Protein AF-A0A7W1SG07-F1 (afdb_monomer)

Radius of gyration: 14.99 Å; Cα contacts (8 Å, |Δi|>4): 69; chains: 1; bounding box: 26×33×42 Å

Foldseek 3Di:
DADDDDDPDQADWWWFAWPVRDIDIDGPNVDDDDDPPDPGDDPDPDGDTRHIDDDDDDDPDPPDD

Structure (mmCIF, N/CA/C/O backbone):
data_AF-A0A7W1SG07-F1
#
_entry.id   AF-A0A7W1SG07-F1
#
loop_
_atom_site.group_PDB
_atom_site.id
_atom_site.type_symbol
_atom_site.label_atom_id
_atom_site.label_alt_id
_atom_site.label_comp_id
_atom_site.label_asym_id
_atom_site.label_entity_id
_atom_site.label_seq_id
_atom_site.pdbx_PDB_ins_code
_atom_site.Cartn_x
_atom_site.Cartn_y
_atom_site.Cartn_z
_atom_site.occupancy
_atom_site.B_iso_or_equiv
_atom_site.auth_seq_id
_atom_site.auth_comp_id
_atom_site.auth_asym_id
_atom_site.auth_atom_id
_atom_site.pdbx_PDB_model_num
ATOM 1 N N . MET A 1 1 ? 6.032 -3.248 8.740 1.00 66.00 1 MET A N 1
ATOM 2 C CA . MET A 1 1 ? 5.940 -2.917 7.299 1.00 66.00 1 MET A CA 1
ATOM 3 C C . MET A 1 1 ? 5.061 -3.974 6.638 1.00 66.00 1 MET A C 1
ATOM 5 O O . MET A 1 1 ? 5.257 -5.135 6.962 1.00 66.00 1 MET A O 1
ATOM 9 N N . LEU A 1 2 ? 4.078 -3.592 5.809 1.00 78.88 2 LEU A N 1
ATOM 10 C CA . LEU A 1 2 ? 3.050 -4.497 5.245 1.00 78.88 2 LEU A CA 1
ATOM 11 C C . LEU A 1 2 ? 3.415 -5.136 3.888 1.00 78.88 2 LEU A C 1
ATOM 13 O O . LEU A 1 2 ? 2.791 -6.114 3.487 1.00 78.88 2 LEU A O 1
ATOM 17 N N . GLY A 1 3 ? 4.402 -4.577 3.188 1.00 84.56 3 GLY A N 1
ATOM 18 C CA . GLY A 1 3 ? 4.729 -4.894 1.794 1.00 84.56 3 GLY A CA 1
ATOM 19 C C . GLY A 1 3 ? 4.735 -3.629 0.936 1.00 84.56 3 GLY A C 1
ATOM 20 O O . GLY A 1 3 ? 4.395 -2.549 1.426 1.00 84.56 3 GLY A O 1
ATOM 21 N N . PHE A 1 4 ? 5.154 -3.750 -0.322 1.00 85.88 4 PHE A N 1
ATOM 22 C CA . PHE A 1 4 ? 5.115 -2.664 -1.302 1.00 85.88 4 PHE A CA 1
ATOM 23 C C . PHE A 1 4 ? 5.052 -3.232 -2.721 1.00 85.88 4 PHE A C 1
ATOM 25 O O . PHE A 1 4 ? 5.551 -4.325 -2.970 1.00 85.88 4 PHE A O 1
ATOM 32 N N . VAL A 1 5 ? 4.487 -2.464 -3.648 1.00 85.38 5 VAL A N 1
ATOM 33 C CA . VAL A 1 5 ? 4.603 -2.701 -5.092 1.00 85.38 5 VAL A CA 1
ATOM 34 C C . VAL A 1 5 ? 5.374 -1.527 -5.683 1.00 85.38 5 VAL A C 1
ATOM 36 O O . VAL A 1 5 ? 5.170 -0.378 -5.282 1.00 85.38 5 VAL A O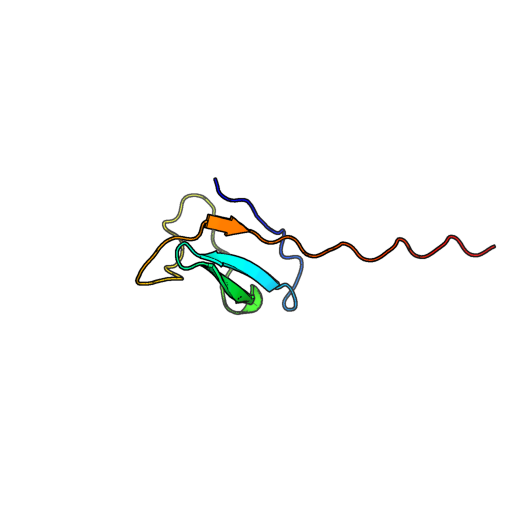 1
ATOM 39 N N . ALA A 1 6 ? 6.313 -1.815 -6.580 1.00 85.38 6 ALA A N 1
ATOM 40 C CA . ALA A 1 6 ? 7.037 -0.783 -7.303 1.00 85.38 6 ALA A CA 1
ATOM 41 C C . ALA A 1 6 ? 6.186 -0.319 -8.489 1.00 85.38 6 ALA A C 1
ATOM 43 O O . ALA A 1 6 ? 6.108 -1.004 -9.504 1.00 85.38 6 ALA A O 1
ATOM 44 N N . SER A 1 7 ? 5.564 0.851 -8.358 1.00 82.38 7 SER A N 1
ATOM 45 C CA . SER A 1 7 ? 4.803 1.456 -9.451 1.00 82.38 7 SER A CA 1
ATOM 46 C C . SER A 1 7 ? 5.761 1.975 -10.520 1.00 82.38 7 SER A C 1
ATOM 48 O O . SER A 1 7 ? 6.526 2.906 -10.267 1.00 82.38 7 SER A O 1
ATOM 50 N N . THR A 1 8 ? 5.715 1.390 -11.715 1.00 81.25 8 THR A N 1
ATOM 51 C CA . THR A 1 8 ? 6.537 1.801 -12.869 1.00 81.25 8 T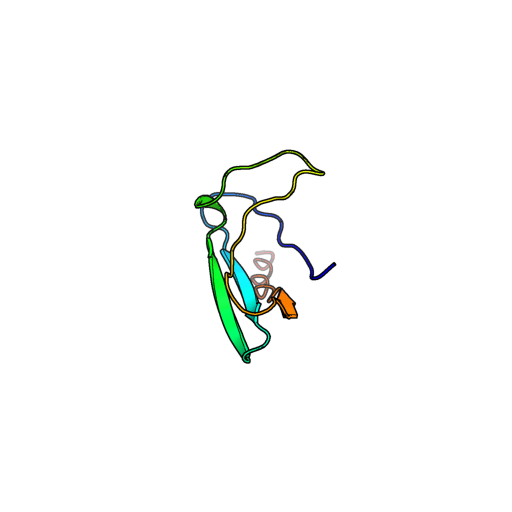HR A CA 1
ATOM 52 C C . THR A 1 8 ? 5.788 2.697 -13.859 1.00 81.25 8 THR A C 1
ATOM 54 O O . THR A 1 8 ? 6.407 3.237 -14.772 1.00 81.25 8 THR A O 1
ATOM 57 N N . GLY A 1 9 ? 4.479 2.901 -13.676 1.00 74.44 9 GLY A N 1
ATOM 58 C CA . GLY A 1 9 ? 3.677 3.795 -14.512 1.00 74.44 9 GLY A CA 1
ATOM 59 C C . GLY A 1 9 ? 2.227 3.933 -14.047 1.00 74.44 9 GLY A C 1
ATOM 60 O O . GLY A 1 9 ? 1.828 3.369 -13.029 1.00 74.44 9 GLY A O 1
ATOM 61 N N . ASP A 1 10 ? 1.428 4.664 -14.824 1.00 73.12 10 ASP A N 1
ATOM 62 C CA . ASP A 1 10 ? 0.061 5.085 -14.475 1.00 73.12 10 ASP A CA 1
ATOM 63 C C . ASP A 1 10 ? -0.990 3.962 -14.456 1.00 73.12 10 ASP A C 1
ATOM 65 O O . ASP A 1 10 ? -2.136 4.171 -14.055 1.00 73.12 10 ASP A O 1
ATOM 69 N N . ARG A 1 11 ? -0.624 2.764 -14.918 1.00 78.19 11 ARG A N 1
ATOM 70 C CA . ARG A 1 11 ? -1.526 1.603 -14.992 1.00 78.19 11 ARG A CA 1
ATOM 71 C C . ARG A 1 11 ? -1.344 0.635 -13.826 1.00 78.19 11 ARG A C 1
ATOM 73 O O . ARG A 1 11 ? -2.031 -0.382 -13.790 1.00 78.19 11 ARG A O 1
ATOM 80 N N . ASP A 1 12 ? -0.427 0.928 -12.909 1.00 83.00 12 ASP A N 1
ATOM 81 C CA . ASP A 1 12 ? -0.154 0.048 -11.781 1.00 83.00 12 ASP A CA 1
ATOM 82 C C . ASP A 1 12 ? -1.268 0.130 -10.727 1.00 83.00 12 ASP A C 1
ATOM 84 O O . ASP A 1 12 ? -1.824 1.195 -10.420 1.00 83.00 12 ASP A O 1
ATOM 88 N N . LEU A 1 13 ? -1.624 -1.036 -10.197 1.00 87.69 13 LEU A N 1
ATOM 89 C CA . LEU A 1 13 ? -2.688 -1.199 -9.219 1.00 87.69 13 LEU A CA 1
ATOM 90 C C . LEU A 1 13 ? -2.109 -1.848 -7.969 1.00 87.69 13 LEU A C 1
ATOM 92 O O . LEU A 1 13 ? -1.542 -2.937 -8.018 1.00 87.69 13 LEU A O 1
ATOM 96 N N . LEU A 1 14 ? -2.324 -1.203 -6.828 1.00 90.56 14 LEU A N 1
ATOM 97 C CA . LEU A 1 14 ? -2.013 -1.763 -5.526 1.00 90.56 14 LEU A CA 1
ATOM 98 C C . LEU A 1 14 ? -3.275 -2.398 -4.941 1.00 90.56 14 LEU A C 1
ATOM 100 O O . LEU A 1 14 ? -4.212 -1.690 -4.574 1.00 90.56 14 LEU A O 1
ATOM 104 N N . THR A 1 15 ? -3.286 -3.721 -4.811 1.00 92.56 15 THR A N 1
ATOM 105 C CA . THR A 1 15 ? -4.378 -4.438 -4.142 1.00 92.56 15 THR A CA 1
ATOM 106 C C . THR A 1 15 ? -3.983 -4.750 -2.704 1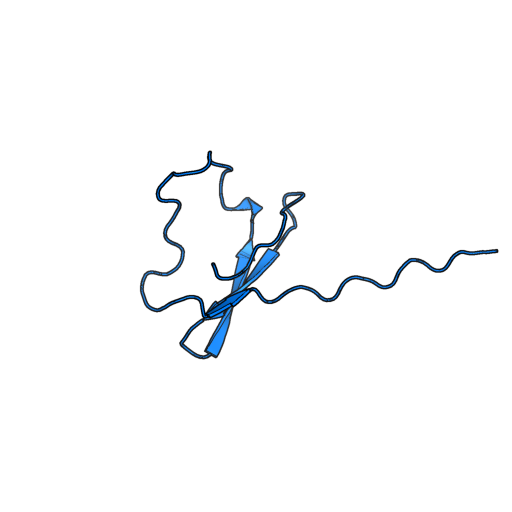.00 92.56 15 THR A C 1
ATOM 108 O O . THR A 1 15 ? -2.898 -5.269 -2.440 1.00 92.56 15 THR A O 1
ATOM 111 N N . VAL A 1 16 ? -4.849 -4.407 -1.754 1.00 92.94 16 VAL A N 1
ATOM 112 C CA . VAL A 1 16 ? -4.619 -4.623 -0.321 1.00 92.94 16 VAL A CA 1
ATOM 113 C C . VAL A 1 16 ? -5.800 -5.323 0.320 1.00 92.94 16 VAL A C 1
ATOM 115 O O . VAL A 1 16 ? -6.953 -5.014 0.040 1.00 92.94 16 VAL A O 1
ATOM 118 N N . GLU A 1 17 ? -5.503 -6.239 1.229 1.00 93.12 17 GLU A N 1
ATOM 119 C CA . GLU A 1 17 ? -6.489 -6.855 2.102 1.00 93.12 17 GLU A CA 1
ATOM 120 C C . GLU A 1 17 ? -6.689 -5.958 3.330 1.00 93.12 17 GLU A C 1
ATOM 122 O O . GLU A 1 17 ? -5.740 -5.378 3.874 1.00 93.12 17 GLU A O 1
ATOM 127 N N . THR A 1 18 ? -7.937 -5.804 3.757 1.00 92.88 18 THR A N 1
ATOM 128 C CA . THR A 1 18 ? -8.299 -5.032 4.947 1.00 92.88 18 THR A CA 1
ATOM 129 C C . THR A 1 18 ? -8.686 -5.956 6.094 1.00 92.88 18 THR A C 1
ATOM 131 O O . THR A 1 18 ? -9.175 -7.062 5.896 1.00 92.88 18 THR A O 1
ATOM 134 N N . SER A 1 19 ? -8.578 -5.458 7.325 1.00 88.56 19 SER A N 1
ATOM 135 C CA . SER A 1 19 ? -9.016 -6.154 8.554 1.00 88.56 19 SER A CA 1
ATOM 136 C C . SER A 1 19 ? -10.469 -6.644 8.568 1.00 88.56 19 SER A C 1
ATOM 138 O O . SER A 1 19 ? -10.822 -7.460 9.413 1.00 88.56 19 SER A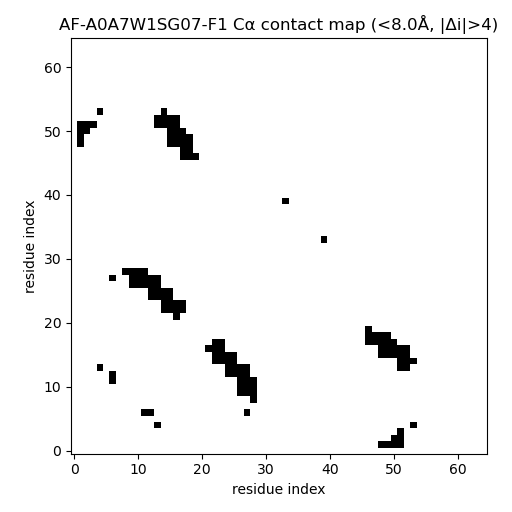 O 1
ATOM 140 N N . ARG A 1 20 ? -11.318 -6.161 7.653 1.00 86.38 20 ARG A N 1
ATOM 141 C CA . ARG A 1 20 ? -12.694 -6.646 7.473 1.00 86.38 20 ARG A CA 1
ATOM 142 C C . ARG A 1 20 ? -12.814 -7.779 6.447 1.00 86.38 20 ARG A C 1
ATOM 144 O O . ARG A 1 20 ? -13.928 -8.147 6.098 1.00 86.38 20 ARG A O 1
ATOM 151 N N . GLY A 1 21 ? -11.693 -8.304 5.956 1.00 84.69 21 GLY A N 1
ATOM 152 C CA . GLY A 1 21 ? -11.644 -9.374 4.959 1.00 84.69 21 GLY A CA 1
ATOM 153 C C . GLY A 1 21 ? -11.962 -8.923 3.532 1.00 84.69 21 GLY A C 1
ATOM 154 O O . GLY A 1 21 ? -12.169 -9.769 2.672 1.00 84.69 21 GLY A O 1
ATOM 155 N N . ALA A 1 22 ? -12.024 -7.613 3.269 1.00 88.06 22 ALA A N 1
ATOM 156 C CA . ALA A 1 22 ? -12.265 -7.082 1.930 1.00 88.06 22 ALA A CA 1
ATOM 157 C C . ALA A 1 22 ? -10.947 -6.714 1.242 1.00 88.06 22 ALA A C 1
ATOM 159 O O . ALA A 1 22 ? -10.084 -6.088 1.869 1.00 88.06 22 ALA A O 1
ATOM 160 N N . GLU A 1 23 ? -10.836 -7.048 -0.042 1.00 91.62 23 GLU A N 1
ATOM 161 C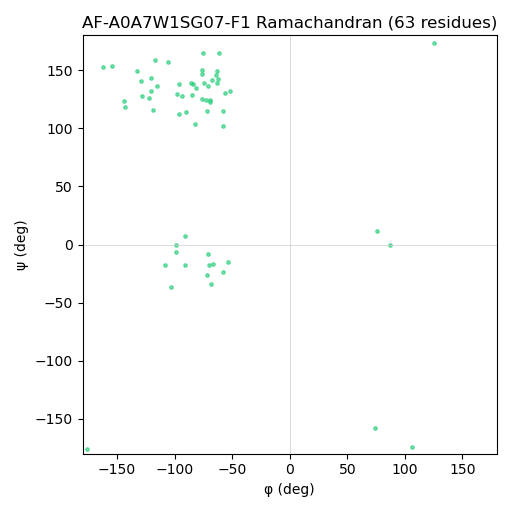 CA . GLU A 1 23 ? -9.776 -6.566 -0.925 1.00 91.62 23 GLU A CA 1
ATOM 162 C C . GLU A 1 23 ? -10.141 -5.197 -1.502 1.00 91.62 23 GLU A C 1
ATOM 164 O O . GLU A 1 23 ? -11.281 -4.946 -1.899 1.00 91.62 23 GLU A O 1
ATOM 169 N N . GLN A 1 24 ? -9.163 -4.298 -1.549 1.00 90.19 24 GLN A N 1
ATOM 170 C CA . GLN A 1 24 ? -9.318 -2.966 -2.107 1.00 90.19 24 GLN A CA 1
ATOM 171 C C . GLN A 1 24 ? -8.217 -2.693 -3.122 1.00 90.19 24 GLN A C 1
ATOM 173 O O . GLN A 1 24 ? -7.032 -2.806 -2.816 1.00 90.19 24 GLN A O 1
ATOM 178 N N . THR A 1 25 ? -8.621 -2.281 -4.319 1.00 91.06 25 THR A N 1
ATOM 179 C CA . THR A 1 25 ? -7.709 -1.869 -5.383 1.00 91.06 25 THR A CA 1
ATOM 180 C C . THR A 1 25 ? -7.498 -0.360 -5.338 1.00 91.06 25 THR A C 1
ATOM 182 O O . THR A 1 25 ? -8.449 0.423 -5.331 1.00 91.06 25 THR A O 1
ATOM 185 N N . ILE A 1 26 ? -6.236 0.052 -5.309 1.00 90.25 26 ILE A N 1
ATOM 186 C CA . ILE A 1 26 ? -5.795 1.440 -5.236 1.00 90.25 26 ILE A CA 1
ATOM 187 C C . ILE A 1 26 ? -4.972 1.728 -6.489 1.00 90.25 26 ILE A C 1
ATOM 189 O O . ILE A 1 26 ? -3.901 1.159 -6.681 1.00 90.25 26 ILE A O 1
ATOM 193 N N . SER A 1 27 ? -5.452 2.630 -7.341 1.00 89.00 27 SER A N 1
ATOM 194 C CA . SER A 1 27 ? -4.688 3.088 -8.505 1.00 89.00 27 SER A CA 1
ATOM 195 C C . SER A 1 27 ? -3.546 3.997 -8.066 1.00 89.00 27 SER A C 1
ATOM 197 O O . SER A 1 27 ? -3.787 5.015 -7.411 1.00 89.00 27 SER A O 1
ATOM 199 N N . THR A 1 28 ? -2.315 3.664 -8.450 1.00 87.69 28 THR A N 1
ATOM 200 C CA . THR A 1 28 ? -1.129 4.443 -8.065 1.00 87.69 28 THR A CA 1
ATOM 201 C C . THR A 1 28 ? -1.120 5.822 -8.727 1.00 87.69 28 THR A C 1
ATOM 203 O O . THR A 1 28 ? -0.792 6.802 -8.065 1.00 87.69 28 THR A O 1
ATOM 206 N N . ALA A 1 29 ? -1.627 5.937 -9.960 1.00 87.25 29 ALA A N 1
ATOM 207 C CA . ALA A 1 29 ? -1.758 7.200 -10.700 1.00 87.25 29 ALA A CA 1
ATOM 208 C C . ALA A 1 29 ? -2.606 8.274 -9.996 1.00 87.25 29 ALA A C 1
ATOM 210 O O . ALA A 1 29 ? -2.461 9.4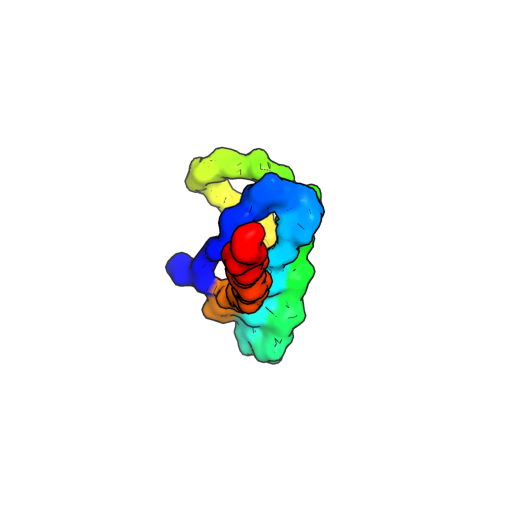66 -10.252 1.00 87.25 29 ALA A O 1
ATOM 211 N N . LYS A 1 30 ? -3.508 7.876 -9.090 1.00 86.44 30 LYS A N 1
ATOM 212 C CA . LYS A 1 30 ? -4.344 8.824 -8.336 1.00 86.44 30 LYS A CA 1
ATOM 213 C C . LYS A 1 30 ? -3.530 9.630 -7.312 1.00 86.44 30 LYS A C 1
ATOM 215 O O . LYS A 1 30 ? -4.003 10.652 -6.806 1.00 86.44 30 LYS A O 1
ATOM 220 N N . TYR A 1 31 ? -2.334 9.165 -6.961 1.00 88.00 31 TYR A N 1
ATOM 221 C CA . TYR A 1 31 ? -1.539 9.715 -5.875 1.00 88.00 31 TYR A CA 1
ATOM 222 C C . TYR A 1 31 ? -0.189 10.216 -6.384 1.00 88.00 31 TYR A C 1
ATOM 224 O O . TYR A 1 31 ? 0.513 9.532 -7.117 1.00 88.00 31 TYR A O 1
ATOM 232 N N . GLU A 1 32 ? 0.173 11.435 -5.982 1.00 84.81 32 GLU A N 1
ATOM 233 C CA . GLU A 1 32 ? 1.423 12.067 -6.406 1.00 84.81 32 GLU A CA 1
ATOM 234 C C . GLU A 1 32 ? 2.622 11.473 -5.657 1.00 84.81 32 GLU A C 1
ATOM 236 O O . GLU A 1 32 ? 2.518 11.109 -4.480 1.00 84.81 32 GLU A O 1
ATOM 241 N N . VAL A 1 33 ? 3.768 11.411 -6.333 1.00 87.69 33 VAL A N 1
ATOM 242 C CA . VAL A 1 33 ? 5.029 10.960 -5.742 1.00 87.69 33 VAL A CA 1
ATOM 243 C C . VAL A 1 33 ? 5.516 11.989 -4.722 1.00 87.69 33 VAL A C 1
ATOM 245 O O . VAL A 1 33 ? 5.729 13.153 -5.047 1.00 87.69 33 VAL A O 1
ATOM 248 N N . THR A 1 34 ? 5.752 11.548 -3.487 1.00 88.25 34 THR A N 1
ATOM 249 C CA . THR A 1 34 ? 6.325 12.381 -2.420 1.00 88.25 34 THR A CA 1
ATOM 250 C C . THR A 1 34 ? 7.675 11.839 -1.954 1.00 88.25 34 THR A C 1
ATOM 252 O O . THR A 1 34 ? 7.959 10.648 -2.084 1.00 88.25 34 THR A O 1
ATOM 255 N N . GLY A 1 35 ? 8.498 12.693 -1.337 1.00 88.00 35 GLY A N 1
ATOM 256 C CA . GLY A 1 35 ? 9.734 12.269 -0.673 1.00 88.00 35 GLY A CA 1
ATOM 257 C C . GLY A 1 35 ? 9.501 11.295 0.493 1.00 88.00 35 GLY A C 1
ATOM 258 O O . GLY A 1 35 ? 8.387 11.138 1.000 1.00 88.00 35 GLY A O 1
ATOM 259 N N . ARG A 1 36 ? 10.573 10.631 0.939 1.00 88.56 36 ARG A N 1
ATOM 260 C CA . ARG A 1 36 ? 10.526 9.694 2.076 1.00 88.56 36 ARG A CA 1
ATOM 261 C C . ARG A 1 36 ? 10.468 10.448 3.410 1.00 88.56 36 ARG A C 1
ATOM 263 O O . ARG A 1 36 ? 11.018 11.536 3.530 1.00 88.56 36 ARG A O 1
ATOM 270 N N . GLY A 1 37 ? 9.838 9.844 4.420 1.00 86.12 37 GLY A N 1
ATOM 271 C CA . GLY A 1 37 ? 9.757 10.395 5.783 1.00 86.12 37 GLY A CA 1
ATOM 272 C C . GLY A 1 37 ? 8.591 11.362 6.034 1.00 86.12 37 GLY A C 1
ATOM 273 O O . GLY A 1 37 ? 8.425 11.831 7.156 1.00 86.12 37 GLY A O 1
ATOM 274 N N . GLY A 1 38 ? 7.762 11.643 5.023 1.00 85.44 38 GLY A N 1
ATOM 275 C CA . GLY A 1 38 ? 6.504 12.372 5.199 1.00 85.44 38 GLY A CA 1
ATOM 276 C C . GLY A 1 38 ? 5.404 11.514 5.840 1.00 85.44 38 GLY A C 1
ATOM 277 O O . GLY A 1 38 ? 5.484 10.287 5.852 1.00 85.44 38 GLY A O 1
ATOM 278 N N . LYS A 1 39 ? 4.333 12.156 6.329 1.00 88.44 39 LYS A N 1
ATOM 279 C CA . LYS A 1 39 ? 3.166 11.458 6.913 1.00 88.44 39 LYS A CA 1
ATOM 280 C C . LYS A 1 39 ? 2.360 10.631 5.897 1.00 88.44 39 LYS A C 1
ATOM 282 O O . LYS A 1 39 ? 1.583 9.773 6.301 1.00 88.44 39 LYS A O 1
ATOM 287 N N . GLY A 1 40 ? 2.545 10.875 4.599 1.00 88.44 40 GLY A N 1
ATOM 288 C CA . GLY A 1 40 ? 1.790 10.215 3.536 1.00 88.44 40 GLY A CA 1
ATOM 289 C C . GLY A 1 40 ? 0.355 10.734 3.418 1.00 88.44 40 GLY A C 1
ATOM 290 O O . GLY A 1 40 ? 0.052 11.859 3.816 1.00 88.44 40 GLY 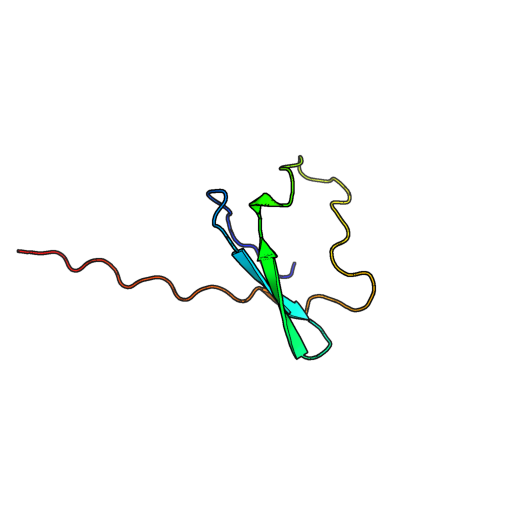A O 1
ATOM 291 N N . ARG A 1 41 ? -0.523 9.915 2.832 1.00 89.50 41 ARG A N 1
ATOM 292 C CA . ARG A 1 41 ? -1.946 10.217 2.625 1.00 89.50 41 ARG A CA 1
ATOM 293 C C . ARG A 1 41 ? -2.800 9.173 3.338 1.00 89.50 41 ARG A C 1
ATOM 295 O O . ARG A 1 41 ? -2.456 7.993 3.342 1.00 89.50 41 ARG A O 1
ATOM 302 N N . GLU A 1 42 ? -3.923 9.600 3.903 1.00 91.69 42 GLU A N 1
ATOM 303 C CA . GLU A 1 42 ? -4.906 8.676 4.466 1.00 91.69 42 GLU A CA 1
ATOM 304 C C . GLU A 1 42 ? -5.708 8.017 3.334 1.00 91.69 42 GLU A C 1
ATOM 306 O O . GLU A 1 42 ? -6.274 8.703 2.482 1.00 91.69 42 GLU A O 1
ATOM 311 N N . LEU A 1 43 ? -5.737 6.681 3.314 1.00 89.38 43 LEU A N 1
ATOM 312 C CA . LEU A 1 43 ? -6.472 5.896 2.311 1.00 89.38 43 LEU A CA 1
ATOM 313 C C . LEU A 1 43 ? -7.717 5.206 2.878 1.00 89.38 43 LEU A C 1
ATOM 315 O O . LEU A 1 43 ? -8.597 4.807 2.118 1.00 89.38 43 LEU A O 1
ATOM 319 N N . LEU A 1 44 ? -7.809 5.079 4.202 1.00 88.94 44 LEU A N 1
ATOM 320 C CA . LEU A 1 44 ? -8.904 4.409 4.886 1.00 88.94 44 LEU A CA 1
ATOM 321 C C . LEU A 1 44 ? -9.218 5.155 6.185 1.00 88.94 44 LEU A C 1
ATOM 323 O O . LEU A 1 44 ? -8.385 5.203 7.081 1.00 88.94 44 LEU A O 1
ATOM 327 N N . GLN A 1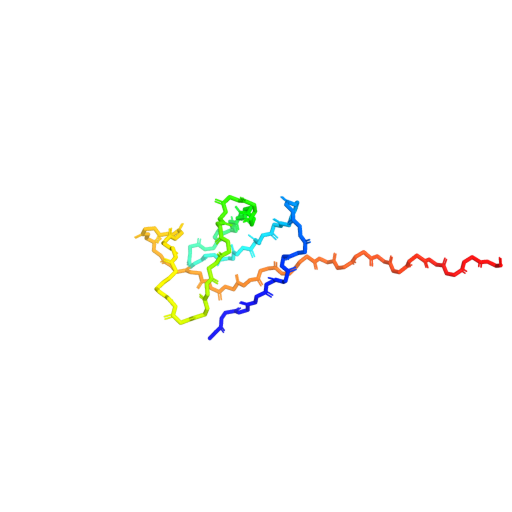 45 ? -10.435 5.689 6.304 1.00 87.12 45 GLN A N 1
ATOM 328 C CA . GLN A 1 45 ? -10.872 6.394 7.520 1.00 87.12 45 GLN A CA 1
ATOM 329 C C . GLN A 1 45 ? -11.117 5.444 8.704 1.00 87.12 45 GLN A C 1
ATOM 331 O O . GLN A 1 45 ? -11.104 5.860 9.860 1.00 87.12 45 GLN A O 1
ATOM 336 N N . ARG A 1 46 ? -11.440 4.167 8.434 1.00 88.00 46 ARG A N 1
ATOM 337 C CA . ARG A 1 46 ? -11.802 3.169 9.454 1.00 88.00 46 ARG A CA 1
ATOM 338 C C . ARG A 1 46 ? -11.285 1.782 9.092 1.00 88.00 46 ARG A C 1
ATOM 340 O O . ARG A 1 46 ? -11.700 1.227 8.078 1.00 88.00 46 ARG A O 1
ATOM 347 N N . GLY A 1 47 ? -10.504 1.188 9.988 1.00 88.25 47 GLY A N 1
ATOM 348 C CA . GLY A 1 47 ? -9.898 -0.134 9.822 1.00 88.25 47 GLY A CA 1
ATOM 349 C C . GLY A 1 47 ? -8.403 -0.045 9.530 1.00 88.25 47 GLY A C 1
ATOM 350 O O . GLY A 1 47 ? -7.816 1.032 9.563 1.00 88.25 47 GLY A O 1
ATOM 351 N N . GLN A 1 48 ? -7.793 -1.193 9.251 1.00 90.56 48 GLN A N 1
ATOM 352 C CA . GLN A 1 48 ? -6.374 -1.309 8.914 1.00 90.56 48 GLN A CA 1
ATOM 353 C C . GLN A 1 48 ? -6.177 -2.179 7.673 1.00 90.56 48 GLN A C 1
ATOM 355 O O . GLN A 1 48 ? -6.948 -3.117 7.439 1.00 90.56 48 GLN A O 1
ATOM 360 N N . PHE A 1 49 ? -5.127 -1.888 6.909 1.00 92.62 49 PHE A N 1
ATOM 361 C CA . PHE A 1 49 ? -4.598 -2.817 5.914 1.00 92.62 49 PHE A CA 1
ATOM 362 C C . PHE A 1 49 ? -3.909 -3.974 6.638 1.00 92.62 49 PHE A C 1
ATOM 364 O O . PHE A 1 49 ? -3.205 -3.749 7.624 1.00 92.62 49 PHE A O 1
ATOM 371 N N . THR A 1 50 ? -4.137 -5.202 6.184 1.00 92.94 50 THR A N 1
ATOM 372 C CA . THR A 1 50 ? -3.555 -6.422 6.763 1.00 92.94 50 THR A CA 1
ATOM 373 C C . THR A 1 50 ? -2.411 -6.956 5.918 1.00 92.94 50 THR A C 1
ATOM 375 O O . THR A 1 50 ? -1.421 -7.424 6.479 1.00 92.94 50 THR A O 1
ATOM 378 N N . ARG A 1 51 ? -2.505 -6.851 4.586 1.00 91.00 51 ARG A N 1
ATOM 379 C CA . ARG A 1 51 ? -1.483 -7.349 3.655 1.00 91.00 51 ARG A CA 1
ATOM 380 C C . ARG A 1 51 ? -1.616 -6.726 2.263 1.00 91.00 51 ARG A C 1
ATOM 382 O O . ARG A 1 51 ? -2.713 -6.367 1.847 1.00 91.00 51 ARG A O 1
ATOM 389 N N . VAL A 1 52 ? -0.500 -6.645 1.537 1.00 91.38 52 VAL A N 1
ATOM 390 C CA . VAL A 1 52 ? -0.475 -6.366 0.091 1.00 91.38 52 VAL A CA 1
ATOM 391 C C . VAL A 1 52 ? -0.668 -7.664 -0.693 1.00 91.38 52 VAL A C 1
ATOM 393 O O . VAL A 1 52 ? 0.048 -8.639 -0.462 1.00 91.38 52 VAL A O 1
ATOM 396 N N . VAL A 1 53 ? -1.619 -7.668 -1.623 1.00 90.38 53 VAL A N 1
ATOM 397 C CA . VAL A 1 53 ? -1.870 -8.781 -2.541 1.00 90.38 53 VAL A CA 1
ATOM 398 C C . VAL A 1 53 ? -1.030 -8.555 -3.792 1.00 90.38 53 VAL A C 1
ATOM 400 O O . VAL A 1 53 ? -1.229 -7.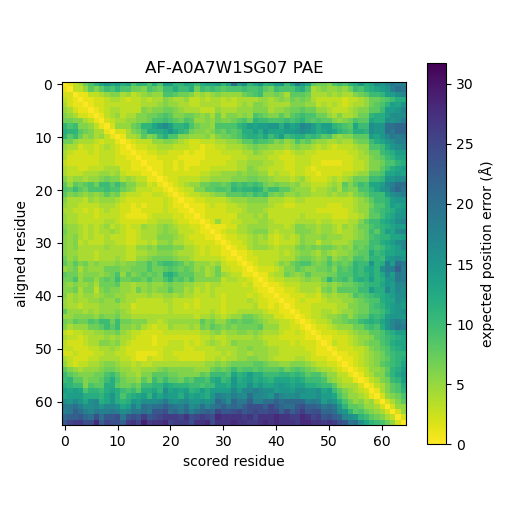581 -4.518 1.00 90.38 53 VAL A O 1
ATOM 403 N N . TYR A 1 54 ? -0.054 -9.433 -4.015 1.00 86.44 54 TYR A N 1
ATOM 404 C CA . TYR A 1 54 ? 0.836 -9.338 -5.168 1.00 86.44 54 TYR A CA 1
ATOM 405 C C . TYR A 1 54 ? 0.163 -9.929 -6.409 1.00 86.44 54 TYR A C 1
ATOM 407 O O . TYR A 1 54 ? -0.410 -11.019 -6.317 1.00 86.44 54 TYR A O 1
ATOM 415 N N . PRO A 1 55 ? 0.242 -9.250 -7.567 1.00 81.25 55 PRO A N 1
ATOM 416 C CA . PRO A 1 55 ? -0.217 -9.832 -8.815 1.00 81.25 55 PRO A CA 1
ATOM 417 C C . PRO A 1 55 ? 0.631 -11.059 -9.156 1.00 81.25 55 PRO A C 1
ATOM 419 O O . PRO A 1 55 ? 1.834 -11.101 -8.883 1.00 81.25 55 PRO A O 1
ATOM 422 N N . ILE A 1 56 ? -0.005 -12.055 -9.767 1.00 81.56 56 ILE A N 1
ATOM 423 C CA . ILE A 1 56 ? 0.708 -13.206 -10.312 1.00 81.56 56 ILE A CA 1
ATOM 424 C C . ILE A 1 56 ? 1.513 -12.693 -11.516 1.00 81.56 56 ILE A C 1
ATOM 426 O O . ILE A 1 56 ? 0.914 -12.085 -12.407 1.00 81.56 56 ILE A O 1
ATOM 430 N N . PRO A 1 57 ? 2.847 -12.866 -11.538 1.00 78.81 57 PRO A N 1
ATOM 431 C CA . PRO A 1 57 ? 3.657 -12.438 -12.670 1.00 78.81 57 PRO A CA 1
ATOM 432 C C . PRO A 1 57 ? 3.242 -13.204 -13.928 1.00 78.81 57 PRO A C 1
ATOM 434 O O . PRO A 1 57 ? 2.929 -14.394 -13.859 1.00 78.81 57 PRO A O 1
ATOM 437 N N . ASP A 1 58 ? 3.250 -12.515 -15.069 1.00 79.19 58 ASP A N 1
ATOM 438 C CA . ASP A 1 58 ? 2.988 -13.153 -16.357 1.00 79.19 58 ASP A CA 1
ATOM 439 C C . ASP A 1 58 ? 4.078 -14.192 -16.662 1.00 79.19 58 ASP A C 1
ATOM 441 O O . ASP A 1 58 ? 5.227 -14.061 -16.214 1.00 79.19 58 ASP A O 1
ATOM 445 N N . ALA A 1 59 ? 3.713 -15.252 -17.384 1.00 80.94 59 ALA A N 1
ATOM 446 C CA . ALA A 1 59 ? 4.667 -16.294 -17.724 1.00 80.94 59 ALA A CA 1
ATOM 447 C C . ALA A 1 59 ? 5.775 -15.691 -18.604 1.00 80.94 59 ALA A C 1
ATOM 449 O O . ALA A 1 59 ? 5.486 -14.888 -19.493 1.00 80.94 59 ALA A O 1
ATOM 450 N N . PRO A 1 60 ? 7.052 -16.058 -18.391 1.00 80.44 60 PRO A N 1
ATOM 451 C CA . PRO A 1 60 ? 8.112 -15.593 -19.269 1.00 80.44 60 PRO A CA 1
ATOM 452 C C . PRO A 1 60 ? 7.773 -15.998 -20.702 1.00 80.44 60 PRO A C 1
ATOM 454 O O . PRO A 1 60 ? 7.426 -17.152 -20.966 1.00 80.44 60 PRO A O 1
ATOM 457 N N . GLN A 1 61 ? 7.853 -15.035 -21.618 1.00 79.75 61 GLN A N 1
ATOM 458 C CA . GLN A 1 61 ? 7.619 -15.279 -23.032 1.00 79.75 61 GLN A CA 1
ATOM 459 C C . GLN A 1 61 ? 8.620 -16.350 -23.473 1.00 79.75 61 GLN A C 1
ATOM 461 O O . GLN A 1 61 ? 9.831 -16.155 -23.343 1.00 79.75 61 GLN A O 1
ATOM 466 N N . GLY A 1 62 ? 8.106 -17.521 -23.863 1.00 78.94 62 GLY A N 1
ATOM 467 C CA . GLY A 1 62 ? 8.938 -18.664 -24.217 1.00 78.94 62 GLY A CA 1
ATOM 468 C C . GLY A 1 62 ? 9.982 -18.233 -25.238 1.00 78.94 62 GLY A C 1
ATOM 469 O O . GLY A 1 62 ? 9.650 -17.532 -26.194 1.00 78.94 62 GLY A O 1
ATOM 470 N N . PHE A 1 63 ? 11.240 -18.608 -25.004 1.00 73.75 63 PHE A N 1
ATOM 471 C CA . PHE A 1 63 ? 12.303 -18.426 -25.984 1.00 73.75 63 PHE A CA 1
ATOM 472 C C . PHE A 1 63 ? 11.887 -19.175 -27.256 1.00 73.75 63 PHE A C 1
ATOM 474 O O . PHE A 1 63 ? 11.914 -20.403 -27.283 1.00 73.75 63 PHE A O 1
ATOM 481 N N . GLY A 1 64 ? 11.411 -18.431 -28.255 1.00 74.81 64 GLY A N 1
ATOM 482 C CA . GLY A 1 64 ? 11.178 -18.948 -29.597 1.00 74.81 64 GLY A CA 1
ATOM 483 C C . GLY A 1 64 ? 12.513 -19.286 -30.256 1.00 74.81 64 GLY A C 1
ATOM 484 O O . GLY A 1 64 ? 13.496 -18.583 -30.020 1.00 74.81 64 GLY A O 1
ATOM 485 N N . GLU A 1 65 ? 12.501 -20.386 -31.009 1.00 54.12 65 GLU A N 1
ATOM 486 C CA . GLU A 1 65 ? 13.615 -21.008 -31.748 1.00 54.12 65 GLU A CA 1
ATOM 487 C C . GLU A 1 65 ? 14.482 -20.042 -32.571 1.00 54.12 65 GLU A C 1
ATOM 489 O O . GLU A 1 65 ? 13.925 -19.126 -33.223 1.00 54.12 65 GLU A O 1
#

Secondary structure (DSSP, 8-state):
--------STT-EEEEEETTS-EEEEEGGGS----TTS------SSS-EEEEEPPPPPPP-----

Sequence (65 aa):
MLGFVASTGDRDLLTVETSRGAEQTISTAKYEVTGRGGKGRELLQRGQFTRVVYPIPDAPQGFGE

Solvent-accessible surface area (backbone atoms only — not comparable to full-atom values): 4662 Å² total; per-residue (Å²): 137,65,74,88,79,88,72,87,52,73,82,35,68,49,34,31,34,29,74,86,77,47,77,45,80,40,61,50,59,82,54,82,92,73,75,87,92,62,94,78,78,91,89,64,98,75,81,48,81,68,37,60,55,78,79,82,78,77,77,78,79,72,87,74,133

pLDDT: mean 85.31, std 6.83, range [54.12, 93.12]

Mean predicted aligned error: 6.92 Å

Nearest PDB structures (foldseek):
  8r3m-assembly1_J  TM=3.852E-01  e=2.058E+00  Mycolicibacterium smegmatis MC2 155
  1aoj-assembly1_A  TM=3.851E-01  e=4.355E+00  Mus musculus